Protein AF-A0A699T7T1-F1 (afdb_monomer)

Mean predicted aligned error: 14.09 Å

Structure (mmCIF, N/CA/C/O backbone):
data_AF-A0A699T7T1-F1
#
_entry.id   AF-A0A699T7T1-F1
#
loop_
_atom_site.group_PDB
_atom_site.id
_atom_site.type_symbol
_atom_site.label_atom_id
_atom_site.label_alt_id
_atom_site.label_comp_id
_atom_site.label_asym_id
_atom_site.label_entity_id
_atom_site.label_seq_id
_atom_site.pdbx_PDB_ins_code
_atom_site.Cartn_x
_atom_site.Cartn_y
_atom_site.Cartn_z
_atom_site.occupancy
_atom_site.B_iso_or_equiv
_atom_site.auth_seq_id
_atom_site.auth_comp_id
_atom_site.auth_asym_id
_atom_site.auth_atom_id
_atom_site.pdbx_PDB_model_num
ATOM 1 N N . MET A 1 1 ? 14.104 6.703 4.186 1.00 64.81 1 MET A N 1
ATOM 2 C CA . MET A 1 1 ? 14.492 5.341 4.635 1.00 64.81 1 MET A CA 1
ATOM 3 C C . MET A 1 1 ? 13.736 4.192 3.961 1.00 64.81 1 MET A C 1
ATOM 5 O O . MET A 1 1 ? 14.369 3.180 3.709 1.00 64.81 1 MET A O 1
ATOM 9 N N . ARG A 1 2 ? 12.432 4.294 3.639 1.00 75.62 2 ARG A N 1
ATOM 10 C CA . ARG A 1 2 ? 11.685 3.178 3.010 1.00 75.62 2 ARG A CA 1
ATOM 11 C C . ARG A 1 2 ? 12.209 2.769 1.626 1.00 75.62 2 ARG A C 1
ATOM 13 O O . ARG A 1 2 ? 12.409 1.587 1.409 1.00 75.62 2 ARG A O 1
ATOM 20 N N . GLN A 1 3 ? 12.487 3.720 0.731 1.00 78.88 3 GLN A N 1
ATOM 21 C CA . GLN A 1 3 ? 12.978 3.421 -0.626 1.00 78.88 3 GLN A CA 1
ATOM 22 C C . GLN A 1 3 ? 14.297 2.635 -0.641 1.00 78.88 3 GLN A C 1
ATOM 24 O O . GLN A 1 3 ? 14.427 1.707 -1.425 1.00 78.88 3 GLN A O 1
ATOM 29 N N . ARG A 1 4 ? 15.244 2.944 0.258 1.00 82.50 4 ARG A N 1
ATOM 30 C CA . ARG A 1 4 ? 16.548 2.258 0.304 1.00 82.50 4 ARG A CA 1
ATOM 31 C C . ARG A 1 4 ? 16.418 0.769 0.634 1.00 82.50 4 ARG A C 1
ATOM 33 O O . ARG A 1 4 ? 17.070 -0.041 -0.001 1.00 82.50 4 ARG A O 1
ATOM 40 N N . ARG A 1 5 ? 15.512 0.421 1.555 1.00 83.19 5 ARG A N 1
ATOM 41 C CA . ARG A 1 5 ? 15.206 -0.979 1.891 1.00 83.19 5 ARG A CA 1
ATOM 42 C C . ARG A 1 5 ? 14.587 -1.745 0.718 1.00 83.19 5 ARG A C 1
ATOM 44 O O . ARG A 1 5 ? 14.811 -2.937 0.591 1.00 83.19 5 ARG A O 1
ATOM 51 N N . TRP A 1 6 ? 13.810 -1.070 -0.132 1.00 84.94 6 TRP A N 1
ATOM 52 C CA . TRP A 1 6 ? 13.239 -1.693 -1.330 1.00 84.94 6 TRP A CA 1
ATOM 53 C C . TRP A 1 6 ? 14.278 -1.922 -2.428 1.00 84.94 6 TRP A C 1
ATOM 55 O O . TRP A 1 6 ? 14.136 -2.877 -3.176 1.00 84.94 6 TRP A O 1
ATOM 65 N N . LEU A 1 7 ? 15.314 -1.081 -2.518 1.00 84.25 7 LEU A N 1
ATOM 66 C CA . LEU A 1 7 ? 16.371 -1.241 -3.520 1.00 84.25 7 LEU A CA 1
ATOM 67 C C . LEU A 1 7 ? 17.200 -2.509 -3.291 1.00 84.25 7 LEU A C 1
ATOM 69 O O . LEU A 1 7 ? 17.465 -3.211 -4.255 1.00 84.25 7 LEU A O 1
ATOM 73 N N . GLU A 1 8 ? 17.548 -2.819 -2.039 1.00 86.12 8 GLU A N 1
ATOM 74 C CA . GLU A 1 8 ? 18.252 -4.065 -1.681 1.00 86.12 8 GLU A CA 1
ATOM 75 C C . GLU A 1 8 ? 17.421 -5.309 -2.031 1.00 86.12 8 GLU A C 1
ATOM 77 O O . GLU A 1 8 ? 17.945 -6.280 -2.552 1.00 86.12 8 GLU A O 1
ATOM 82 N N . LEU A 1 9 ? 16.104 -5.268 -1.811 1.00 84.31 9 LEU A N 1
ATOM 83 C CA . LEU A 1 9 ? 15.225 -6.380 -2.179 1.00 84.31 9 LEU A CA 1
ATOM 84 C C . LEU A 1 9 ? 15.065 -6.516 -3.699 1.00 84.31 9 LEU A C 1
ATOM 86 O O . LEU A 1 9 ? 14.972 -7.622 -4.216 1.00 84.31 9 LEU A O 1
ATOM 90 N N . LEU A 1 10 ? 14.977 -5.395 -4.417 1.00 85.44 10 LEU A N 1
ATOM 91 C CA . LEU A 1 10 ? 14.802 -5.399 -5.868 1.00 85.44 10 LEU A CA 1
ATOM 92 C C . LEU A 1 10 ? 16.081 -5.806 -6.603 1.00 85.44 10 LEU A C 1
ATOM 94 O O . LEU A 1 10 ? 15.964 -6.339 -7.697 1.00 85.44 10 LEU A O 1
ATOM 98 N N . SER A 1 11 ? 17.271 -5.608 -6.019 1.00 84.38 11 SER A N 1
ATOM 99 C CA . SER A 1 11 ? 18.532 -6.041 -6.639 1.00 84.38 11 SER A CA 1
ATOM 100 C C . SER A 1 11 ? 18.682 -7.556 -6.747 1.00 84.38 11 SER A C 1
ATOM 102 O O . SER A 1 11 ? 19.451 -8.021 -7.581 1.00 84.38 11 SER A O 1
ATOM 104 N N . ASP A 1 12 ? 17.938 -8.319 -5.944 1.00 89.88 12 ASP A N 1
ATOM 105 C CA . ASP A 1 12 ? 17.933 -9.784 -6.012 1.00 89.88 12 ASP A CA 1
ATOM 106 C C . ASP A 1 12 ? 17.121 -10.317 -7.208 1.00 89.88 12 ASP A C 1
ATOM 108 O O . ASP A 1 12 ? 17.196 -11.501 -7.539 1.00 89.88 12 ASP A O 1
ATOM 112 N N . TYR A 1 13 ? 16.340 -9.454 -7.865 1.00 87.94 13 TYR A N 1
ATOM 113 C CA . TYR A 1 13 ? 15.535 -9.792 -9.032 1.00 87.94 13 TYR A CA 1
ATOM 114 C C . TYR A 1 13 ? 16.106 -9.107 -10.273 1.00 87.94 13 TYR A C 1
ATOM 116 O O . TYR A 1 13 ? 16.332 -7.899 -10.282 1.00 87.94 13 TYR A O 1
ATOM 124 N N . ASP A 1 14 ? 16.264 -9.858 -11.363 1.00 85.19 14 ASP A N 1
ATOM 125 C CA . ASP A 1 14 ? 16.602 -9.286 -12.670 1.00 85.19 14 ASP A CA 1
ATOM 126 C C . ASP A 1 14 ? 15.342 -8.644 -13.276 1.00 85.19 14 ASP A C 1
ATOM 128 O O . ASP A 1 14 ? 14.568 -9.269 -14.004 1.00 85.19 14 ASP A O 1
ATOM 132 N N . SER A 1 15 ? 15.010 -7.437 -12.817 1.00 79.44 15 SER A N 1
ATOM 133 C CA . SER A 1 15 ? 13.759 -6.753 -13.151 1.00 79.44 15 SER A CA 1
ATOM 134 C C . SER A 1 15 ? 13.971 -5.262 -13.391 1.00 79.44 15 SER A C 1
ATOM 136 O O . SER A 1 15 ? 14.307 -4.502 -12.485 1.00 79.44 15 SER A O 1
ATOM 138 N N . ASP A 1 16 ? 13.672 -4.823 -14.612 1.00 84.69 16 ASP A N 1
ATOM 139 C CA . ASP A 1 16 ? 13.643 -3.407 -14.974 1.00 84.69 16 ASP A CA 1
ATOM 140 C C . ASP A 1 16 ? 12.403 -2.707 -14.395 1.00 84.69 16 ASP A C 1
ATOM 142 O O . ASP A 1 16 ? 11.259 -3.071 -14.691 1.00 84.69 16 ASP A O 1
ATOM 146 N N . ILE A 1 17 ? 12.601 -1.616 -13.651 1.00 81.56 17 ILE A N 1
ATOM 147 C CA . ILE A 1 17 ? 11.495 -0.771 -13.182 1.00 81.56 17 ILE A CA 1
ATOM 148 C C . ILE A 1 17 ? 11.056 0.157 -14.322 1.00 81.56 17 ILE A C 1
ATOM 150 O O . ILE A 1 17 ? 11.629 1.226 -14.531 1.00 81.56 17 ILE A O 1
ATOM 154 N N . ARG A 1 18 ? 10.004 -0.228 -15.053 1.00 85.38 18 ARG A N 1
ATOM 155 C CA . ARG A 1 18 ? 9.408 0.595 -16.119 1.00 85.38 18 ARG A CA 1
ATOM 156 C C . ARG A 1 18 ? 8.056 1.155 -15.692 1.00 85.38 18 ARG A C 1
ATOM 158 O O . ARG A 1 18 ? 7.113 0.406 -15.436 1.00 85.38 18 ARG A O 1
ATOM 165 N N . TYR A 1 19 ? 7.945 2.481 -15.648 1.00 83.50 19 TYR A N 1
ATOM 166 C CA . TYR A 1 19 ? 6.682 3.152 -15.353 1.00 83.50 19 TYR A CA 1
ATOM 167 C C . TYR A 1 19 ? 5.864 3.368 -16.630 1.00 83.50 19 TYR A C 1
ATOM 169 O O . TYR A 1 19 ? 6.335 3.995 -17.576 1.00 83.50 19 TYR A O 1
ATOM 177 N N . HIS A 1 20 ? 4.621 2.885 -16.631 1.00 82.00 20 HIS A N 1
ATOM 178 C CA . HIS A 1 20 ? 3.696 3.029 -17.753 1.00 82.00 20 HIS A CA 1
ATOM 179 C C . HIS A 1 20 ? 2.430 3.760 -17.289 1.00 82.00 20 HIS A C 1
ATOM 181 O O . HIS A 1 20 ? 1.566 3.149 -16.653 1.00 82.00 20 HIS A O 1
ATOM 187 N N . PRO A 1 21 ? 2.299 5.067 -17.569 1.00 82.19 21 PRO A N 1
ATOM 188 C CA . PRO A 1 21 ? 1.124 5.824 -17.166 1.00 82.19 21 PRO A CA 1
ATOM 189 C C . PRO A 1 21 ? -0.130 5.405 -17.951 1.00 82.19 21 PRO A C 1
ATOM 191 O O . PRO A 1 21 ? -0.077 5.035 -19.125 1.00 82.19 21 PRO A O 1
ATOM 194 N N . GLY A 1 22 ? -1.294 5.519 -17.310 1.00 85.44 22 GLY A N 1
ATOM 195 C CA . GLY A 1 22 ? -2.595 5.379 -17.968 1.00 85.44 22 GLY A CA 1
ATOM 196 C C . GLY A 1 22 ? -3.081 3.933 -18.108 1.00 85.44 22 GLY A C 1
ATOM 197 O O . GLY A 1 22 ? -3.184 3.204 -17.124 1.00 85.44 22 GLY A O 1
ATOM 198 N N . LYS A 1 23 ? -3.449 3.528 -19.332 1.00 81.88 23 LYS A N 1
ATOM 199 C CA . LYS A 1 23 ? -4.222 2.295 -19.605 1.00 81.88 23 LYS A CA 1
ATOM 200 C C . LYS A 1 23 ? -3.521 0.997 -19.187 1.00 81.88 23 LYS A C 1
ATOM 202 O O . LYS A 1 23 ? -4.201 0.026 -18.873 1.00 81.88 23 LYS A O 1
ATOM 207 N N . ALA A 1 24 ? -2.190 0.980 -19.148 1.00 84.75 24 ALA A N 1
ATOM 208 C CA . ALA A 1 24 ? -1.427 -0.189 -18.711 1.00 84.75 24 ALA A CA 1
ATOM 209 C C . ALA A 1 24 ? -1.657 -0.524 -17.224 1.00 84.75 24 ALA A C 1
ATOM 211 O O . ALA A 1 24 ? -1.519 -1.676 -16.823 1.00 84.75 24 ALA A O 1
ATOM 212 N N . ASN A 1 25 ? -2.073 0.458 -16.417 1.00 87.06 25 ASN A N 1
ATOM 213 C CA . ASN A 1 25 ? -2.319 0.275 -14.990 1.00 87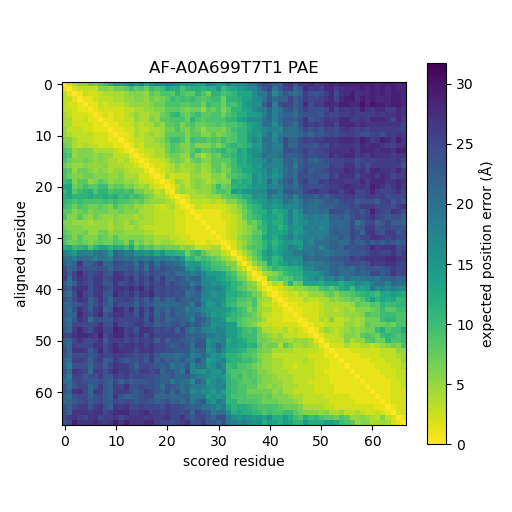.06 25 ASN A CA 1
ATOM 214 C C . ASN A 1 25 ? -3.743 -0.213 -14.673 1.00 87.06 25 ASN A C 1
ATOM 216 O O . ASN A 1 25 ? -4.052 -0.471 -13.517 1.00 87.06 25 ASN A O 1
ATOM 220 N N . VAL A 1 26 ? -4.625 -0.367 -15.670 1.00 85.50 26 VAL A N 1
ATOM 221 C CA . VAL A 1 26 ? -6.043 -0.716 -15.442 1.00 85.50 26 VAL A CA 1
ATOM 222 C C . VAL A 1 26 ? -6.191 -2.055 -14.719 1.00 85.50 26 VAL A C 1
AT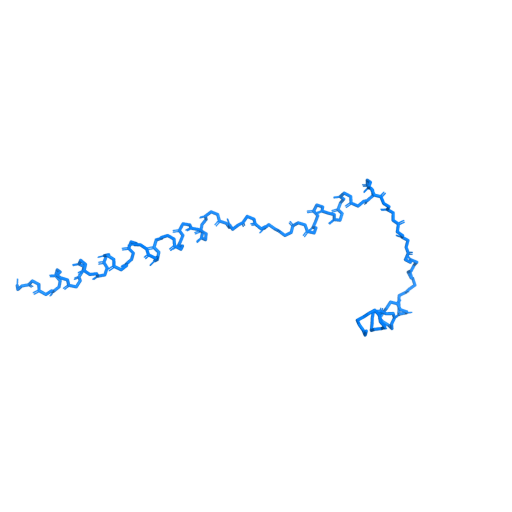OM 224 O O . VAL A 1 26 ? -7.012 -2.172 -13.812 1.00 85.50 26 VAL A O 1
ATOM 227 N N . VAL A 1 27 ? -5.376 -3.050 -15.081 1.00 84.06 27 VAL A N 1
ATOM 228 C CA . VAL A 1 27 ? -5.401 -4.377 -14.447 1.00 84.06 27 VAL A CA 1
ATOM 229 C C . VAL A 1 27 ? -4.907 -4.296 -13.003 1.00 84.06 27 VAL A C 1
ATOM 231 O O . VAL A 1 27 ? -5.570 -4.792 -12.095 1.00 84.06 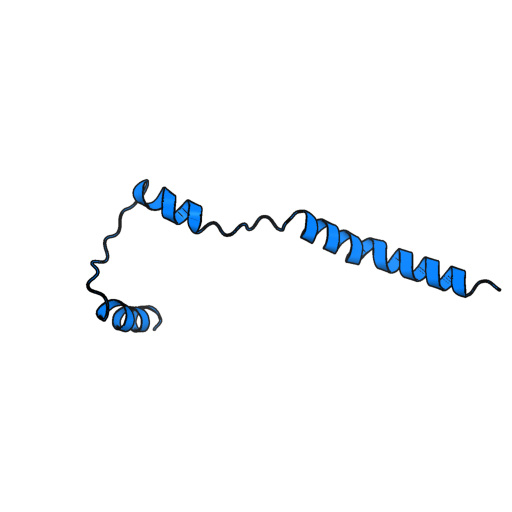27 VAL A O 1
ATOM 234 N N . ALA A 1 28 ? -3.780 -3.620 -12.770 1.00 85.94 28 ALA A N 1
ATOM 235 C CA . ALA A 1 28 ? -3.231 -3.446 -11.429 1.00 85.94 28 ALA A CA 1
ATOM 236 C C . ALA A 1 28 ? -4.166 -2.620 -10.529 1.00 85.94 28 ALA A C 1
ATOM 238 O O . ALA A 1 28 ? -4.393 -2.997 -9.383 1.00 85.94 28 ALA A O 1
ATOM 239 N N . ASP A 1 29 ? -4.784 -1.558 -11.049 1.00 85.00 29 ASP A N 1
ATOM 240 C CA . ASP A 1 29 ? -5.773 -0.754 -10.326 1.00 85.00 29 ASP A CA 1
ATOM 241 C C . ASP A 1 29 ? -7.038 -1.551 -10.006 1.00 85.00 29 ASP A C 1
ATOM 243 O O . ASP A 1 29 ? -7.588 -1.405 -8.914 1.00 85.00 29 ASP A O 1
ATOM 247 N N . ALA A 1 30 ? -7.510 -2.398 -10.925 1.00 86.25 30 ALA A N 1
ATOM 248 C CA . ALA A 1 30 ? -8.655 -3.270 -10.681 1.00 86.25 30 ALA A CA 1
ATOM 249 C C . ALA A 1 30 ? -8.366 -4.279 -9.559 1.00 86.25 30 ALA A C 1
ATOM 251 O O . ALA A 1 30 ? -9.204 -4.463 -8.680 1.00 86.25 30 ALA A O 1
ATOM 252 N N . LEU A 1 31 ? -7.169 -4.875 -9.545 1.00 84.12 31 LEU A N 1
ATOM 253 C CA . LEU A 1 31 ? -6.747 -5.844 -8.525 1.00 84.12 31 LEU A CA 1
ATOM 254 C C . LEU A 1 31 ? -6.387 -5.190 -7.179 1.00 84.12 31 LEU A C 1
ATOM 256 O O . LEU A 1 31 ? -6.604 -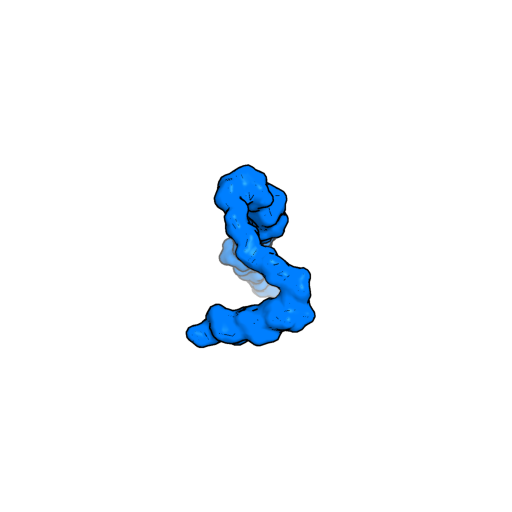5.776 -6.121 1.00 84.12 31 LEU A O 1
ATOM 260 N N . SER A 1 32 ? -5.856 -3.965 -7.200 1.00 83.00 32 SER A N 1
ATOM 261 C CA . SER A 1 32 ? -5.464 -3.202 -6.005 1.00 83.00 32 SER A CA 1
ATOM 262 C C . SER A 1 32 ? -6.663 -2.638 -5.238 1.00 83.00 32 SER A C 1
ATOM 264 O O . SER A 1 32 ? -6.576 -2.355 -4.037 1.00 83.00 32 SER A O 1
ATOM 266 N N . ARG A 1 33 ? -7.823 -2.509 -5.896 1.00 80.12 33 ARG A N 1
ATOM 267 C CA . ARG A 1 33 ? -9.093 -2.154 -5.253 1.00 80.12 33 ARG A CA 1
ATOM 268 C C . ARG A 1 33 ? -9.558 -3.298 -4.348 1.00 80.12 33 ARG A C 1
ATOM 270 O O . ARG A 1 33 ? -10.485 -4.033 -4.666 1.00 80.12 33 ARG A O 1
ATOM 277 N N . LYS A 1 34 ? -8.951 -3.402 -3.161 1.00 67.69 34 LYS A N 1
ATOM 278 C CA . LYS A 1 34 ? -9.509 -4.147 -2.029 1.00 67.69 34 LYS A CA 1
ATOM 279 C C . LYS A 1 34 ? -10.927 -3.635 -1.820 1.00 67.69 34 LYS A C 1
ATOM 281 O O . LYS A 1 34 ? -11.111 -2.423 -1.691 1.00 67.69 34 LYS A O 1
ATOM 286 N N . GLU A 1 35 ? -11.903 -4.537 -1.808 1.00 64.25 35 GLU A N 1
ATOM 287 C CA . GLU A 1 35 ? -13.313 -4.219 -1.612 1.00 64.25 35 GLU A CA 1
ATOM 288 C C . GLU A 1 35 ? -13.483 -3.426 -0.300 1.00 64.25 35 GLU A C 1
ATOM 290 O O . GLU A 1 35 ? -13.560 -3.965 0.798 1.00 64.25 35 GLU A O 1
ATOM 295 N N . ARG A 1 36 ? -13.449 -2.094 -0.407 1.00 59.47 36 ARG A N 1
ATOM 296 C CA . ARG A 1 36 ? -13.759 -1.146 0.671 1.00 59.47 36 ARG A CA 1
ATOM 297 C C . ARG A 1 36 ? -15.261 -0.896 0.755 1.00 59.47 36 ARG A C 1
ATOM 299 O O . ARG A 1 36 ? -15.692 -0.018 1.501 1.00 59.47 36 ARG A O 1
ATOM 306 N N . SER A 1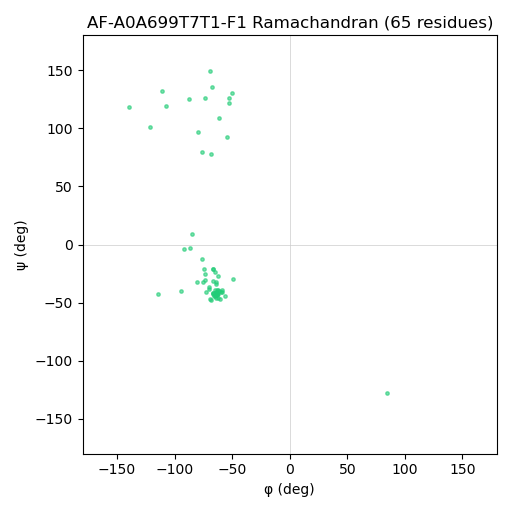 37 ? -16.065 -1.669 0.025 1.00 60.78 37 SER A N 1
ATOM 307 C CA . SER A 1 37 ? -17.442 -1.873 0.434 1.00 60.78 37 SER A CA 1
ATOM 308 C C . SER A 1 37 ? -17.321 -2.552 1.802 1.00 60.78 37 SER A C 1
ATOM 310 O O . SER A 1 37 ? -16.817 -3.665 1.927 1.00 60.78 37 SER A O 1
ATOM 312 N N . ARG A 1 38 ? -17.653 -1.846 2.893 1.00 60.03 38 ARG A N 1
ATOM 313 C CA . ARG A 1 38 ? -17.981 -2.580 4.119 1.00 60.03 38 ARG A CA 1
ATOM 314 C C . ARG A 1 38 ? -19.051 -3.563 3.658 1.00 60.03 38 ARG A C 1
ATOM 316 O O . ARG A 1 38 ? -20.057 -3.063 3.140 1.00 60.03 38 ARG A O 1
ATOM 323 N N . PRO A 1 39 ? -18.865 -4.889 3.803 1.00 65.50 39 PRO A N 1
ATOM 324 C CA . PRO A 1 39 ? -19.900 -5.818 3.397 1.00 65.50 39 PRO A CA 1
ATOM 325 C C . PRO A 1 39 ? -21.184 -5.319 4.042 1.00 65.50 39 PRO A C 1
ATOM 327 O O . PRO A 1 39 ? -21.168 -4.983 5.230 1.00 65.50 39 PRO A O 1
ATOM 330 N N . LEU A 1 40 ? -22.274 -5.192 3.288 1.00 65.12 40 LEU A N 1
ATOM 331 C CA . LEU A 1 40 ? -23.547 -4.703 3.834 1.00 65.12 40 LEU A CA 1
ATOM 332 C C . LEU A 1 40 ? -23.912 -5.454 5.131 1.00 65.12 40 LEU A C 1
ATOM 334 O O . LEU A 1 40 ? -24.445 -4.862 6.065 1.00 65.12 40 LEU A O 1
ATOM 338 N N . ARG A 1 41 ? -23.470 -6.717 5.236 1.00 62.78 41 ARG A N 1
ATOM 339 C CA . ARG A 1 41 ? -23.484 -7.564 6.436 1.00 62.78 41 ARG A CA 1
ATOM 340 C C . ARG A 1 41 ? -22.765 -6.964 7.651 1.00 62.78 41 ARG A C 1
ATOM 342 O O . ARG A 1 41 ? -23.323 -7.010 8.734 1.00 62.78 41 ARG A O 1
ATOM 349 N N . VAL A 1 42 ? -21.574 -6.380 7.506 1.00 73.56 42 VAL A N 1
ATOM 350 C CA . VAL A 1 42 ? -20.840 -5.726 8.609 1.00 73.56 42 VAL A CA 1
ATOM 351 C C . VAL A 1 42 ? -21.586 -4.482 9.083 1.00 73.56 42 VAL A C 1
ATOM 353 O O . VAL A 1 42 ? -21.720 -4.269 10.283 1.00 73.56 42 VAL A O 1
ATOM 356 N N . ARG A 1 43 ? -22.130 -3.675 8.164 1.00 74.69 43 ARG A N 1
ATOM 357 C CA . ARG A 1 43 ? -22.922 -2.493 8.539 1.00 74.69 43 ARG A CA 1
ATOM 358 C C . ARG A 1 43 ? -24.234 -2.887 9.228 1.00 74.69 43 ARG A C 1
ATOM 360 O O . ARG A 1 43 ? -24.568 -2.295 10.249 1.00 74.69 43 ARG A O 1
ATOM 367 N N . ALA A 1 44 ? -24.927 -3.906 8.719 1.00 75.75 44 ALA A N 1
ATOM 368 C CA . ALA A 1 44 ? -26.135 -4.456 9.330 1.00 75.75 44 ALA A CA 1
ATOM 369 C C . ALA A 1 44 ? -25.858 -5.075 10.712 1.00 75.75 44 ALA A C 1
ATOM 371 O O . ALA A 1 44 ? -26.609 -4.833 11.652 1.00 75.75 44 ALA A O 1
ATOM 372 N N . LEU A 1 45 ? -24.749 -5.808 10.867 1.00 82.94 45 LEU A N 1
ATOM 373 C CA . LEU A 1 45 ? -24.332 -6.383 12.148 1.00 82.94 45 LEU A CA 1
ATOM 374 C C . LEU A 1 45 ? -24.024 -5.288 13.176 1.00 82.94 45 LEU A C 1
ATOM 376 O O . LEU A 1 45 ? -24.470 -5.379 14.312 1.00 82.94 45 LEU A O 1
ATOM 380 N N . VAL A 1 46 ? -23.317 -4.228 12.773 1.00 83.62 46 VAL A N 1
ATOM 381 C CA . VAL A 1 46 ? -23.026 -3.077 13.644 1.00 83.62 46 VAL A CA 1
ATOM 382 C C . VAL A 1 46 ? -24.311 -2.362 14.068 1.00 83.62 46 VAL A C 1
ATOM 384 O O . VAL A 1 46 ? -24.446 -2.025 15.239 1.00 83.62 46 VAL A O 1
ATOM 387 N N . MET A 1 47 ? -25.280 -2.179 13.163 1.00 83.38 47 MET A N 1
ATOM 388 C CA . MET A 1 47 ? -26.593 -1.622 13.518 1.00 83.38 47 MET A CA 1
ATOM 389 C C . MET A 1 47 ? -27.356 -2.530 14.492 1.00 83.38 47 MET A C 1
ATOM 391 O O . MET A 1 47 ? -27.911 -2.040 15.473 1.00 83.38 47 MET A O 1
ATOM 395 N N . ARG A 1 48 ? -27.334 -3.853 14.276 1.00 85.06 48 ARG A N 1
ATOM 396 C CA . ARG A 1 48 ? -27.990 -4.822 15.166 1.00 85.06 48 ARG A CA 1
ATOM 397 C C . ARG A 1 48 ? -27.360 -4.835 16.561 1.00 85.06 48 ARG A C 1
ATOM 399 O O . ARG A 1 48 ? -28.090 -4.785 17.543 1.00 85.06 48 ARG A O 1
ATOM 406 N N . MET A 1 49 ? -26.029 -4.860 16.651 1.00 84.06 49 MET A N 1
ATOM 407 C CA . MET A 1 49 ? -25.309 -4.846 17.931 1.00 84.06 49 MET A CA 1
ATOM 408 C C . MET A 1 49 ? -25.417 -3.500 18.656 1.00 84.06 49 MET A C 1
ATOM 410 O O . MET A 1 49 ? -25.498 -3.484 19.877 1.00 84.06 49 MET A O 1
ATOM 414 N N . GLY A 1 50 ? -25.411 -2.381 17.926 1.00 80.94 50 GLY A N 1
ATOM 415 C CA . GLY A 1 50 ? -25.415 -1.043 18.522 1.00 80.94 50 GLY A CA 1
ATOM 416 C C . GLY A 1 50 ? -26.788 -0.544 18.975 1.00 80.94 50 GLY A C 1
ATOM 417 O O . GLY A 1 50 ? -26.854 0.203 19.943 1.00 80.94 50 GLY A O 1
ATOM 418 N N . LEU A 1 51 ? -27.872 -0.925 18.287 1.00 80.38 51 LEU A N 1
ATOM 419 C CA . LEU A 1 51 ? -29.210 -0.364 18.536 1.00 80.38 51 LEU A CA 1
ATOM 420 C C . LEU A 1 51 ? -30.210 -1.387 19.081 1.00 80.38 51 LEU A C 1
ATOM 422 O O . LEU A 1 51 ? -30.968 -1.074 19.994 1.00 80.38 51 LEU A O 1
ATOM 426 N N . ASN A 1 52 ? -30.217 -2.607 18.540 1.00 85.75 52 ASN A N 1
ATOM 427 C CA . ASN A 1 52 ? -31.286 -3.570 18.825 1.00 85.75 52 ASN A CA 1
ATOM 428 C C . ASN A 1 52 ? -30.920 -4.522 19.966 1.00 85.75 52 ASN A C 1
ATOM 430 O O . ASN A 1 52 ? -31.748 -4.795 20.828 1.00 85.75 52 ASN A O 1
ATOM 434 N N . LEU A 1 53 ? -29.666 -4.976 20.020 1.00 88.25 53 LEU A N 1
ATOM 435 C CA . LEU A 1 53 ? -29.216 -5.947 21.017 1.00 88.25 53 LEU A CA 1
ATOM 436 C C . LEU A 1 53 ? -29.331 -5.443 22.474 1.00 88.25 53 LEU A C 1
ATOM 438 O O . LEU A 1 53 ? -29.816 -6.204 23.306 1.00 88.25 53 LEU A O 1
ATOM 442 N N . PRO A 1 54 ? -28.974 -4.187 22.821 1.00 91.06 54 PRO A N 1
ATOM 443 C CA . PRO A 1 54 ? -29.158 -3.691 24.188 1.00 91.06 54 PRO A CA 1
ATOM 444 C C . PRO A 1 54 ? -30.633 -3.630 24.600 1.00 91.06 54 PRO A C 1
ATOM 446 O O . PRO A 1 54 ? -30.964 -3.883 25.756 1.00 91.06 54 PRO A O 1
ATOM 449 N N . LYS A 1 55 ? -31.520 -3.327 23.644 1.00 89.81 55 LYS A N 1
ATOM 450 C CA . LYS A 1 55 ? -32.965 -3.284 23.868 1.00 89.81 55 LYS A CA 1
ATOM 451 C C . LYS A 1 55 ? -33.531 -4.686 24.120 1.00 89.81 55 LYS A C 1
ATOM 453 O O . LYS A 1 55 ? -34.247 -4.868 25.096 1.00 89.81 55 LYS A O 1
ATOM 458 N N . GLU A 1 56 ? -33.152 -5.667 23.297 1.00 91.50 56 GLU A N 1
ATOM 459 C CA . GLU A 1 56 ? -33.532 -7.081 23.469 1.00 91.50 56 GLU A CA 1
ATOM 460 C C . GLU A 1 56 ? -33.056 -7.632 24.828 1.00 91.50 56 GLU A C 1
ATOM 462 O O . GLU A 1 56 ? -33.798 -8.334 25.509 1.00 91.50 56 GLU A O 1
ATOM 467 N N . ILE A 1 57 ? -31.839 -7.275 25.260 1.00 92.31 57 ILE A N 1
ATOM 468 C CA . ILE A 1 57 ? -31.297 -7.689 26.565 1.00 92.31 57 ILE A CA 1
ATOM 469 C C . ILE A 1 57 ? -32.109 -7.089 27.718 1.00 92.31 57 ILE A C 1
ATOM 471 O O . ILE A 1 57 ? -32.426 -7.798 28.670 1.00 92.31 57 ILE A O 1
ATOM 475 N N . LEU A 1 58 ? -32.453 -5.800 27.643 1.00 91.19 58 LEU A N 1
ATOM 476 C CA . LEU A 1 58 ? -33.245 -5.136 28.678 1.00 91.19 58 LEU A CA 1
ATOM 477 C C . LEU A 1 58 ? -34.658 -5.733 28.772 1.00 91.19 58 LEU A C 1
ATOM 479 O O . LEU 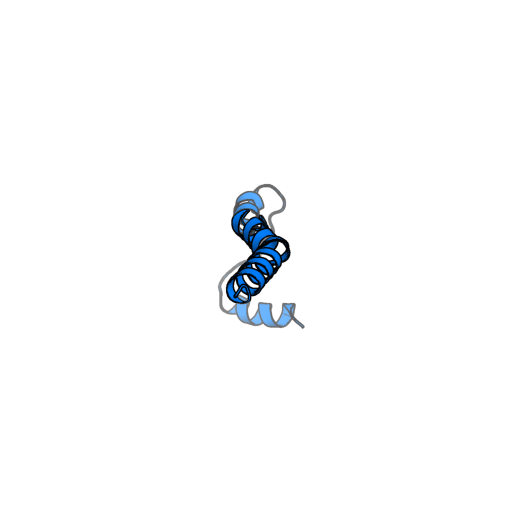A 1 58 ? -35.143 -5.998 29.870 1.00 91.19 58 LEU A O 1
ATOM 483 N N . GLU A 1 59 ? -35.305 -5.993 27.635 1.00 93.44 59 GLU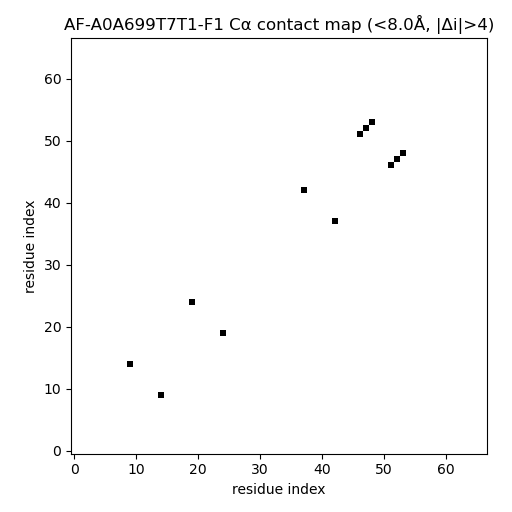 A N 1
ATOM 484 C CA . GLU A 1 59 ? -36.614 -6.655 27.588 1.00 93.44 59 GLU A CA 1
ATOM 485 C C . GLU A 1 59 ? -36.551 -8.065 28.197 1.00 93.44 59 GLU A C 1
ATOM 487 O O . GLU A 1 59 ? -37.334 -8.372 29.092 1.00 93.44 59 GLU A O 1
ATOM 492 N N . ALA A 1 60 ? -35.558 -8.880 27.829 1.00 93.12 60 ALA A N 1
ATOM 493 C CA . ALA A 1 60 ? -35.381 -10.214 28.404 1.00 93.12 6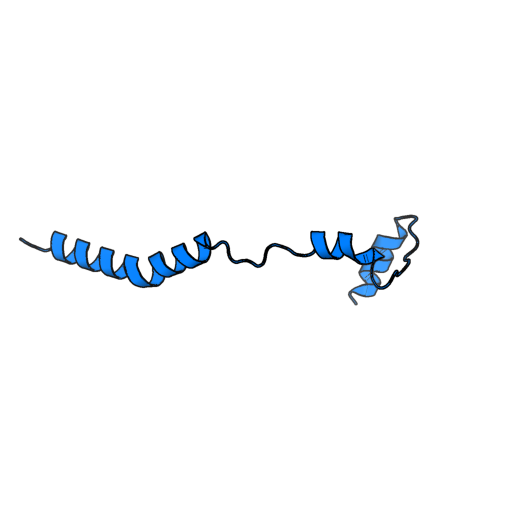0 ALA A CA 1
ATOM 494 C C . ALA A 1 60 ? -35.115 -10.184 29.922 1.00 93.12 60 ALA A C 1
ATOM 496 O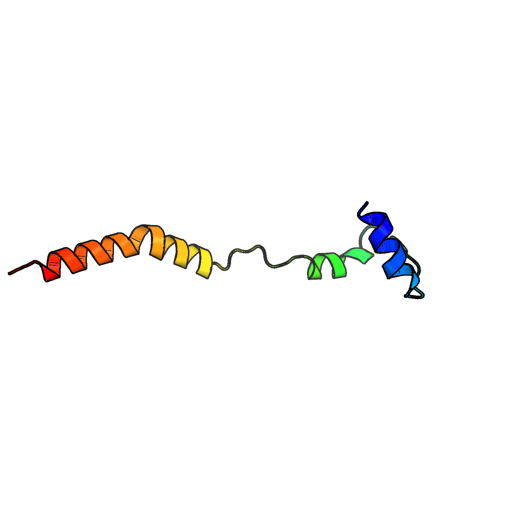 O . ALA A 1 60 ? -35.645 -11.011 30.661 1.00 93.12 60 ALA A O 1
ATOM 497 N N . GLN A 1 61 ? -34.325 -9.221 30.411 1.00 93.75 61 GLN A N 1
ATOM 498 C CA . GLN A 1 61 ? -34.080 -9.048 31.848 1.00 93.75 61 GLN A CA 1
ATOM 499 C C . GLN A 1 61 ? -35.342 -8.632 32.602 1.00 93.75 61 GLN A C 1
ATOM 501 O O . GLN A 1 61 ? -35.629 -9.171 33.668 1.00 93.75 61 GLN A O 1
ATOM 506 N N . THR A 1 62 ? -36.106 -7.684 32.054 1.00 91.69 62 THR A N 1
ATOM 507 C CA . THR A 1 62 ? -37.365 -7.247 32.671 1.00 91.69 62 THR A CA 1
ATOM 508 C C . THR A 1 62 ? -38.418 -8.343 32.666 1.00 91.69 62 THR A C 1
ATOM 510 O O . THR A 1 62 ? -39.207 -8.410 33.598 1.00 91.69 62 THR A O 1
ATOM 513 N N . GLU A 1 63 ? -38.420 -9.224 31.666 1.00 92.56 63 GLU A N 1
ATOM 514 C CA . GLU A 1 63 ? -39.297 -10.389 31.619 1.00 92.56 63 GLU A CA 1
ATOM 515 C C . GLU A 1 63 ? -38.885 -11.481 32.608 1.00 92.56 63 GLU A C 1
ATOM 517 O O . GLU A 1 63 ? -39.745 -12.009 33.303 1.00 92.56 63 GLU A O 1
ATOM 522 N N . ALA A 1 64 ? -37.587 -11.750 32.748 1.00 89.06 64 ALA A N 1
ATOM 523 C CA . ALA A 1 64 ? -37.066 -12.701 33.731 1.00 89.06 64 ALA A CA 1
ATOM 524 C C . ALA A 1 64 ? -37.255 -12.244 35.192 1.00 89.06 64 ALA A C 1
ATOM 526 O O . ALA A 1 64 ? -37.215 -13.070 36.099 1.00 89.06 64 ALA A O 1
ATOM 527 N N . LEU A 1 65 ? -37.436 -10.938 35.420 1.00 88.81 65 LEU A N 1
ATOM 528 C CA . LEU A 1 65 ? -37.697 -10.348 36.736 1.00 88.81 65 LEU A CA 1
ATOM 529 C C . LEU A 1 65 ? -39.201 -10.227 37.055 1.00 88.81 65 LEU A C 1
ATOM 531 O O . LEU A 1 65 ? -39.555 -9.808 38.157 1.00 88.81 65 LEU A O 1
ATOM 535 N N . LYS A 1 66 ? -40.097 -10.570 36.117 1.00 81.94 66 LYS A N 1
ATOM 536 C CA . LYS A 1 66 ? -41.530 -10.677 36.428 1.00 81.94 66 LYS A CA 1
ATOM 537 C C . LYS A 1 66 ? -41.739 -11.866 37.388 1.00 81.94 66 LYS A C 1
ATOM 539 O O . LYS A 1 66 ? -41.114 -12.903 37.171 1.00 81.94 66 LYS A O 1
ATOM 544 N N . PRO A 1 67 ? -42.554 -11.707 38.446 1.00 71.75 67 PRO A N 1
ATOM 545 C CA . PRO A 1 67 ? -42.836 -12.769 39.412 1.00 71.75 67 PRO A CA 1
ATOM 546 C C . PRO A 1 67 ? -43.637 -13.929 38.813 1.00 71.75 67 PRO A C 1
ATOM 548 O O . PRO A 1 67 ? -44.385 -13.696 37.833 1.00 71.75 67 PRO A O 1
#

Solvent-accessible surface area (backbone atoms only — not comparable to full-atom values): 4283 Å² total; per-residue (Å²): 116,70,68,63,63,50,50,64,60,48,69,79,43,100,68,85,91,77,88,62,83,67,78,76,38,52,64,57,53,61,69,66,57,65,78,77,64,69,52,68,64,57,57,51,49,50,50,43,60,73,61,48,46,63,52,54,52,51,53,53,53,57,56,71,66,53,132

Secondary structure (DSSP, 8-state):
-HHHHHHHHHTTS--------SGGGHHHHHHH----S--HHHHHHHHIIIIIHHHHHHHHHHHHT--

Sequence (67 aa):
MRQRRWLELLSDYDSDIRYHPGKANVVADALSRKERSRPLRVRALVMRMGLNLPKEILEAQTEALKP

pLDDT: mean 81.87, std 8.64, range [59.47, 93.75]

Organism: Tanacetum cinerariifolium (NCBI:txid118510)

Radius of gyration: 26.07 Å; Cα contacts (8 Å, |Δi|>4): 6; chains: 1; bounding box: 61×19×59 Å

Foldseek 3Di:
DVVVVVVVVCVVDPDDDDDDPDPVCPVVVVVVPDPPPPPVVNVVVCCCVVPPVVVVVVVVVVVVPDD